Protein AF-A0A532AQY7-F1 (afdb_monomer)

Solvent-accessible surface area (backbone atoms only — not comparable to full-atom values): 4181 Å² total; per-residue (Å²)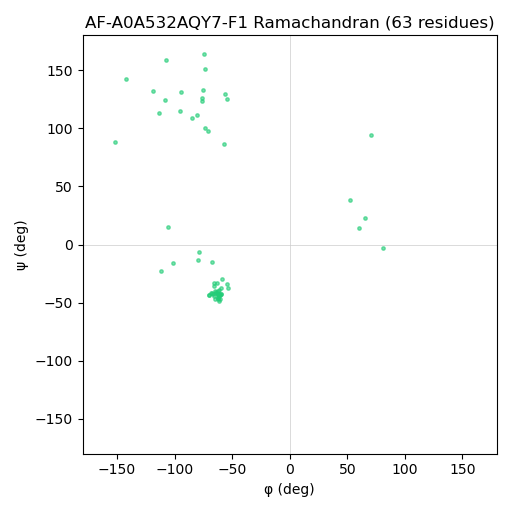: 133,87,85,80,89,78,76,89,79,83,80,88,81,89,78,58,85,90,79,55,53,73,65,56,53,52,50,52,51,53,54,51,41,23,60,78,35,77,62,34,56,66,57,24,14,58,76,69,76,42,52,53,66,59,47,53,53,50,52,52,53,63,75,73,110

Nearest PDB structures (foldseek):
  4l5e-assembly1_A-2  TM=9.769E-01  e=1.883E-02  Aquifex aeolicus VF5
  1etv-assembly1_B  TM=9.692E-01  e=9.066E-02  Escherichia coli
  6p0s-assembly1_B  TM=9.196E-01  e=9.679E-02  Escherichia coli K-12
  5ds9-assembly1_A  TM=7.762E-01  e=1.434E-01  Escherichia coli K-12
  1f36-assembly1_B  TM=7.645E-01  e=1.745E-01  Escherichia coli

Secondary structure (DSSP, 8-state):
-----S----------BTTB-HHHHHHHHHHHHHHHTTT-HHHHHHHTT--HHHHHHHHHHHHH-

Structure (mmCIF, N/CA/C/O backbone):
data_AF-A0A532AQY7-F1
#
_entry.id   AF-A0A532AQY7-F1
#
loop_
_atom_site.group_PDB
_atom_site.id
_atom_site.type_symbol
_atom_site.label_atom_id
_atom_site.label_alt_id
_atom_site.label_comp_id
_atom_site.label_asym_id
_atom_site.label_entity_id
_atom_site.label_seq_id
_atom_site.pdbx_PDB_ins_code
_atom_site.Cartn_x
_atom_site.Cartn_y
_atom_site.Cartn_z
_atom_site.occupancy
_atom_site.B_iso_or_equiv
_atom_site.auth_seq_id
_atom_site.auth_comp_id
_atom_site.auth_asym_id
_atom_site.auth_atom_id
_atom_site.pdbx_PDB_model_num
ATOM 1 N N . MET A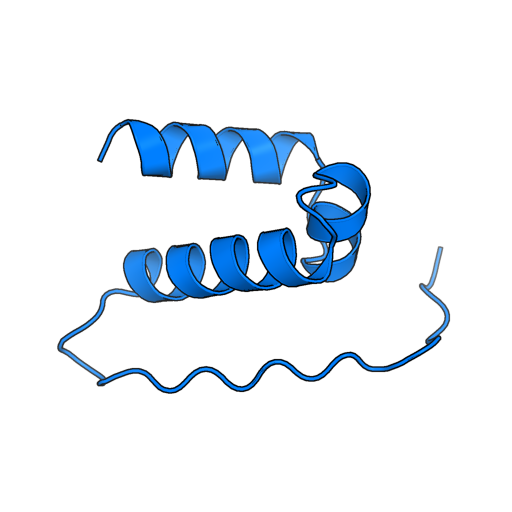 1 1 ? 6.194 3.785 -22.474 1.00 42.88 1 MET A N 1
ATOM 2 C CA . MET A 1 1 ? 5.660 2.477 -22.910 1.00 42.88 1 MET A CA 1
ATOM 3 C C . MET A 1 1 ? 4.251 2.358 -22.350 1.00 42.88 1 MET A C 1
ATOM 5 O O . MET A 1 1 ? 4.126 2.555 -21.147 1.00 42.88 1 MET A O 1
ATOM 9 N N . PRO A 1 2 ? 3.208 2.144 -23.170 1.00 50.66 2 PRO A N 1
ATOM 10 C CA . PRO A 1 2 ? 1.862 1.890 -22.664 1.00 50.66 2 PRO A CA 1
ATOM 11 C C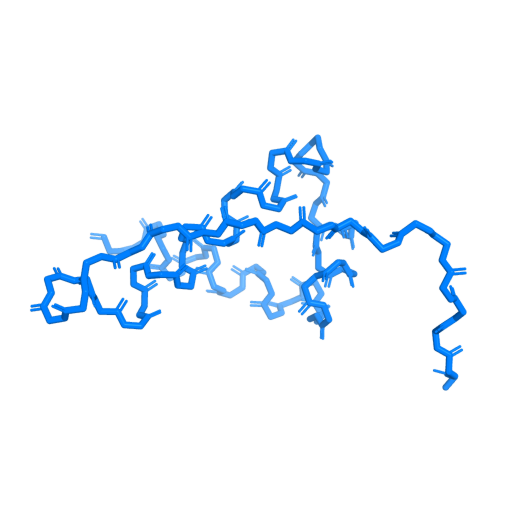 . PRO A 1 2 ? 1.786 0.449 -22.133 1.00 50.66 2 PRO A C 1
ATOM 13 O O . PRO A 1 2 ? 2.294 -0.474 -22.767 1.00 50.66 2 PRO A O 1
ATOM 16 N N . PHE A 1 3 ? 1.230 0.281 -20.936 1.00 57.06 3 PHE A N 1
ATOM 17 C CA . PHE A 1 3 ? 1.133 -0.996 -20.233 1.00 57.06 3 PHE A CA 1
ATOM 18 C C . PHE A 1 3 ? -0.058 -1.774 -20.797 1.00 57.06 3 PHE A C 1
ATOM 20 O O . PHE A 1 3 ? -1.196 -1.337 -20.665 1.00 57.06 3 PHE A O 1
ATOM 27 N N . THR A 1 4 ? 0.214 -2.877 -21.493 1.00 55.03 4 THR A N 1
ATOM 28 C CA . THR A 1 4 ? -0.816 -3.755 -22.050 1.00 55.03 4 THR A CA 1
ATOM 29 C C . THR A 1 4 ? -1.426 -4.609 -20.952 1.00 55.03 4 THR A C 1
ATOM 31 O O . THR A 1 4 ? -0.718 -5.328 -20.245 1.00 55.03 4 THR A O 1
ATOM 34 N N . ASP A 1 5 ? -2.739 -4.474 -20.859 1.00 60.62 5 ASP A N 1
ATOM 35 C CA . ASP A 1 5 ? -3.670 -5.141 -19.970 1.00 60.62 5 ASP A CA 1
ATOM 36 C C . ASP A 1 5 ? -3.556 -6.672 -20.062 1.00 60.62 5 ASP A C 1
ATOM 38 O O . ASP A 1 5 ? -3.606 -7.260 -21.144 1.00 60.62 5 ASP A O 1
ATOM 42 N N . GLY A 1 6 ? -3.338 -7.307 -18.916 1.00 50.66 6 GLY A N 1
ATOM 43 C CA . GLY A 1 6 ? -3.248 -8.750 -18.752 1.00 50.66 6 GLY A CA 1
ATOM 44 C C . GLY A 1 6 ? -3.695 -9.063 -17.335 1.00 50.66 6 GLY A C 1
ATOM 45 O O . GLY A 1 6 ? -2.874 -9.053 -16.422 1.00 50.66 6 GLY A O 1
ATOM 46 N N . GLU A 1 7 ? -5.006 -9.264 -17.193 1.00 55.72 7 GLU A N 1
ATOM 47 C CA . GLU A 1 7 ? -5.776 -9.380 -15.948 1.00 55.72 7 GLU A CA 1
ATOM 48 C C . GLU A 1 7 ? -5.921 -8.059 -15.173 1.00 55.72 7 GLU A C 1
ATOM 50 O O . GLU A 1 7 ? -5.099 -7.717 -14.319 1.00 55.72 7 GLU A O 1
ATOM 55 N N . GLU A 1 8 ? -7.028 -7.344 -15.415 1.00 59.69 8 GLU A N 1
ATOM 56 C CA . GLU A 1 8 ? -7.557 -6.323 -14.502 1.00 59.69 8 GLU A CA 1
ATOM 57 C C . GLU A 1 8 ? -7.822 -6.953 -13.123 1.00 59.69 8 GLU A C 1
ATOM 59 O O . GLU A 1 8 ? -8.918 -7.424 -12.808 1.00 59.69 8 GLU A O 1
ATOM 64 N N . ARG A 1 9 ? -6.795 -6.996 -12.270 1.00 65.69 9 ARG A N 1
ATOM 65 C CA . ARG A 1 9 ? -6.939 -7.417 -10.876 1.00 65.69 9 ARG A CA 1
ATOM 66 C C . ARG A 1 9 ? -7.700 -6.335 -10.120 1.00 65.69 9 ARG A C 1
ATOM 68 O O . ARG A 1 9 ? -7.127 -5.341 -9.680 1.00 65.69 9 ARG A O 1
ATOM 75 N N . MET A 1 10 ? -9.004 -6.540 -9.973 1.00 68.25 10 MET A N 1
ATOM 76 C CA . MET A 1 10 ? -9.866 -5.642 -9.214 1.00 68.25 10 MET A CA 1
ATOM 77 C C . MET A 1 10 ? -9.673 -5.849 -7.711 1.00 68.25 10 MET A C 1
ATOM 79 O O . MET A 1 10 ? -9.825 -6.954 -7.193 1.00 68.25 10 MET A O 1
ATOM 83 N N . LEU A 1 11 ? -9.385 -4.759 -7.002 1.00 71.31 11 LEU A N 1
ATOM 84 C CA . LEU A 1 11 ? -9.310 -4.719 -5.547 1.00 71.31 11 LEU A CA 1
ATOM 85 C C . LEU A 1 11 ? -10.445 -3.837 -5.033 1.00 71.31 11 LEU A C 1
ATOM 87 O O . LEU A 1 11 ? -10.476 -2.635 -5.294 1.00 71.31 11 LEU A O 1
ATOM 91 N N . ARG A 1 12 ? -11.407 -4.439 -4.328 1.00 75.50 12 ARG A N 1
ATOM 92 C CA . ARG A 1 12 ? -12.494 -3.700 -3.681 1.00 75.50 12 ARG A CA 1
ATOM 93 C C . ARG A 1 12 ? -12.108 -3.449 -2.231 1.00 75.50 12 ARG A C 1
ATOM 95 O O . ARG A 1 12 ? -12.006 -4.392 -1.456 1.00 75.50 12 ARG A O 1
ATOM 102 N N . LEU A 1 13 ? -11.927 -2.180 -1.880 1.00 71.25 13 LEU A N 1
ATOM 103 C CA . LEU A 1 13 ? -11.696 -1.767 -0.504 1.00 71.25 13 LEU A CA 1
ATOM 104 C C . LEU A 1 13 ? -12.933 -1.052 0.035 1.00 71.25 13 LEU A C 1
ATOM 106 O O . LEU A 1 13 ? -13.404 -0.072 -0.541 1.00 71.25 13 LEU A O 1
ATOM 110 N N . GLU A 1 14 ? -13.449 -1.545 1.153 1.00 77.44 14 GLU A N 1
ATOM 111 C CA . GLU A 1 14 ? -14.492 -0.870 1.915 1.00 77.44 14 GLU A CA 1
ATOM 112 C C . GLU A 1 14 ? -13.826 -0.032 3.007 1.00 77.44 14 GLU A C 1
ATOM 114 O O . GLU A 1 14 ? -12.931 -0.492 3.715 1.00 77.44 14 GLU A O 1
ATOM 119 N N . SER A 1 15 ? -14.214 1.233 3.133 1.00 74.00 15 SER A N 1
ATOM 120 C CA . SER A 1 15 ? -13.660 2.133 4.147 1.00 74.00 15 SER A CA 1
ATOM 121 C C . SER A 1 15 ? -14.748 3.046 4.690 1.00 74.00 15 SER A C 1
ATOM 123 O O . SER A 1 15 ? -15.637 3.482 3.957 1.00 74.00 15 SER A O 1
ATOM 125 N N . LYS A 1 16 ? -14.701 3.335 5.994 1.00 77.38 16 LYS A N 1
ATOM 126 C CA . LYS A 1 16 ? -15.668 4.234 6.640 1.00 77.38 16 LYS A CA 1
ATOM 127 C C . LYS A 1 16 ? -15.206 5.681 6.479 1.00 77.38 16 LYS A C 1
ATOM 129 O O . LYS A 1 16 ? -14.248 6.108 7.126 1.00 77.38 16 LYS A O 1
ATOM 134 N N . LEU A 1 17 ? -15.916 6.438 5.642 1.00 71.38 17 LEU A N 1
ATOM 135 C CA . LEU A 1 17 ? -15.644 7.856 5.403 1.00 71.38 17 LEU A CA 1
ATOM 136 C C . LEU A 1 17 ? -15.680 8.645 6.726 1.00 71.38 17 LEU A C 1
ATOM 138 O O . LEU A 1 17 ? -16.614 8.503 7.514 1.00 71.38 17 LEU A O 1
ATOM 142 N N . GLY A 1 18 ? -14.640 9.442 6.989 1.00 76.00 18 GLY A N 1
ATOM 143 C CA . GLY A 1 18 ? -14.501 10.234 8.219 1.00 76.00 18 GLY A CA 1
ATOM 144 C C . GLY A 1 18 ? -13.986 9.470 9.448 1.00 76.00 18 GLY A C 1
ATOM 145 O O . GLY A 1 18 ? -13.780 10.089 10.487 1.00 76.00 18 GLY A O 1
ATOM 146 N N . LYS A 1 19 ? -13.757 8.151 9.350 1.00 79.88 19 LYS A N 1
ATOM 147 C CA . LYS A 1 19 ? -13.121 7.343 10.413 1.00 79.88 19 LYS A CA 1
ATOM 148 C C . LYS A 1 19 ? -11.734 6.828 10.043 1.00 79.88 19 LYS A C 1
ATOM 150 O O . LYS A 1 19 ? -10.964 6.506 10.937 1.00 79.88 19 LYS A O 1
ATOM 155 N N . GLN A 1 20 ? -11.444 6.725 8.751 1.00 80.69 20 GLN A N 1
ATOM 156 C CA . GLN A 1 20 ? -10.140 6.337 8.224 1.00 80.69 20 GLN A CA 1
ATOM 157 C C . GLN A 1 20 ? -9.598 7.491 7.389 1.00 80.69 20 GLN A C 1
ATOM 159 O O . GLN A 1 20 ? -10.329 8.072 6.579 1.00 80.69 20 GLN A O 1
ATOM 164 N N . SER A 1 21 ? -8.339 7.848 7.617 1.00 87.31 21 SER A N 1
ATOM 165 C CA . SER A 1 21 ? -7.649 8.845 6.812 1.00 87.31 21 SER A CA 1
ATOM 166 C C . SER A 1 21 ? -7.284 8.264 5.445 1.00 87.31 21 SER A C 1
ATOM 168 O O . SER A 1 21 ? -7.252 7.049 5.242 1.00 87.31 21 SER A O 1
ATOM 170 N N . LEU A 1 22 ? -6.961 9.136 4.491 1.00 84.56 22 LEU A N 1
ATOM 171 C CA . LEU A 1 22 ? -6.418 8.695 3.205 1.00 84.56 22 LEU A CA 1
ATOM 172 C C . LEU A 1 22 ? -5.115 7.899 3.371 1.00 84.56 22 LEU A C 1
ATOM 174 O O . LEU A 1 22 ? -4.857 7.013 2.564 1.00 84.56 22 LEU A O 1
ATOM 178 N N . ALA A 1 23 ? -4.326 8.180 4.414 1.00 85.88 23 ALA A N 1
ATOM 179 C CA . ALA A 1 23 ? -3.112 7.429 4.716 1.00 85.88 23 ALA A CA 1
ATOM 180 C C . ALA A 1 23 ? -3.432 5.995 5.172 1.00 85.88 23 ALA A C 1
ATOM 182 O O . ALA A 1 23 ? -2.818 5.056 4.672 1.00 85.88 23 ALA A O 1
ATOM 183 N N . ASP A 1 24 ? -4.452 5.816 6.017 1.00 85.12 24 ASP A N 1
ATOM 184 C CA . ASP A 1 24 ? -4.909 4.487 6.457 1.00 85.12 24 ASP A CA 1
ATOM 185 C C . ASP A 1 24 ? -5.422 3.651 5.278 1.00 85.12 24 ASP A C 1
ATOM 187 O O . ASP A 1 24 ? -5.126 2.462 5.151 1.00 85.12 24 ASP A O 1
ATOM 191 N N . ILE A 1 25 ? -6.190 4.287 4.388 1.00 87.88 25 ILE A N 1
ATOM 192 C CA . ILE A 1 25 ? -6.720 3.656 3.174 1.00 87.88 25 ILE A CA 1
ATOM 193 C C . ILE A 1 25 ? -5.565 3.272 2.244 1.00 87.88 25 ILE A C 1
ATOM 195 O O . ILE A 1 25 ? -5.504 2.146 1.757 1.00 87.88 25 ILE A O 1
ATOM 199 N N . GLU A 1 26 ? -4.617 4.182 2.022 1.00 88.50 26 GLU A N 1
ATOM 200 C CA . GLU A 1 26 ? -3.433 3.932 1.202 1.00 88.50 26 GLU A CA 1
ATOM 201 C C . GLU A 1 26 ? -2.591 2.771 1.752 1.00 88.50 26 GLU A C 1
ATOM 203 O O . GLU A 1 26 ? -2.168 1.899 0.988 1.00 88.50 26 GLU A O 1
ATOM 208 N N . GLN A 1 27 ? -2.399 2.709 3.069 1.00 88.25 27 GLN A N 1
ATOM 209 C CA . GLN A 1 27 ? -1.718 1.605 3.738 1.00 88.25 27 GLN A CA 1
ATOM 210 C C . GLN A 1 27 ? -2.457 0.278 3.539 1.00 88.25 27 GLN A C 1
ATOM 212 O O . GLN A 1 27 ? -1.820 -0.718 3.193 1.00 88.25 27 GLN A O 1
ATOM 217 N N . ALA A 1 28 ? -3.782 0.256 3.702 1.00 87.88 28 ALA A N 1
ATOM 218 C CA . ALA A 1 28 ? -4.585 -0.947 3.492 1.00 87.88 28 ALA A CA 1
ATOM 219 C C . ALA A 1 28 ? -4.454 -1.479 2.053 1.00 87.88 28 ALA A C 1
ATOM 221 O O . ALA A 1 28 ? -4.250 -2.677 1.855 1.00 87.88 28 ALA A O 1
ATOM 222 N N . ILE A 1 29 ? -4.475 -0.589 1.052 1.00 89.25 29 ILE A N 1
ATOM 223 C CA . ILE A 1 29 ? -4.272 -0.960 -0.359 1.00 89.25 29 ILE A CA 1
ATOM 224 C C . ILE A 1 29 ? -2.874 -1.550 -0.566 1.00 89.25 29 ILE A C 1
ATOM 226 O O . ILE A 1 29 ? -2.731 -2.599 -1.190 1.00 89.25 29 ILE A O 1
ATOM 230 N N . ILE A 1 30 ? -1.832 -0.903 -0.036 1.00 90.12 30 ILE A N 1
ATOM 231 C CA . ILE A 1 30 ? -0.446 -1.367 -0.188 1.00 90.12 30 ILE A CA 1
ATOM 232 C C . ILE A 1 30 ? -0.257 -2.764 0.411 1.00 90.12 30 ILE A C 1
ATOM 234 O O . ILE A 1 30 ? 0.383 -3.612 -0.212 1.00 90.12 30 ILE A O 1
ATOM 238 N N . GLN A 1 31 ? -0.819 -3.012 1.595 1.00 89.88 31 GLN A N 1
ATOM 239 C CA . GLN A 1 31 ? -0.729 -4.307 2.270 1.00 89.88 31 GLN A CA 1
ATOM 240 C C . GLN A 1 31 ? -1.460 -5.407 1.494 1.00 89.88 31 GLN A C 1
ATOM 242 O O . GLN A 1 31 ? -0.909 -6.488 1.288 1.00 89.88 31 GLN A O 1
ATOM 247 N N . GLU A 1 32 ? -2.665 -5.123 1.002 1.00 89.38 32 GLU A N 1
ATOM 248 C CA . GLU A 1 32 ? -3.441 -6.095 0.232 1.00 89.38 32 GLU A CA 1
ATOM 249 C C . GLU A 1 32 ? -2.767 -6.414 -1.114 1.00 89.38 32 GLU A C 1
ATOM 251 O O . GLU A 1 32 ? -2.615 -7.581 -1.477 1.00 89.38 32 GLU A O 1
ATOM 256 N N . VAL A 1 33 ? -2.245 -5.408 -1.825 1.00 89.38 33 VAL A N 1
ATOM 257 C CA . VAL A 1 33 ? -1.504 -5.638 -3.076 1.00 89.38 33 VAL A CA 1
ATOM 258 C C . VAL A 1 33 ? -0.201 -6.407 -2.837 1.00 89.38 33 VAL A C 1
ATOM 260 O O . VAL A 1 33 ? 0.168 -7.252 -3.656 1.00 89.38 33 VAL A O 1
ATOM 263 N N . LEU A 1 34 ? 0.488 -6.173 -1.717 1.00 89.50 34 LEU A N 1
ATOM 264 C CA . LEU A 1 34 ? 1.645 -6.980 -1.324 1.00 89.50 34 LE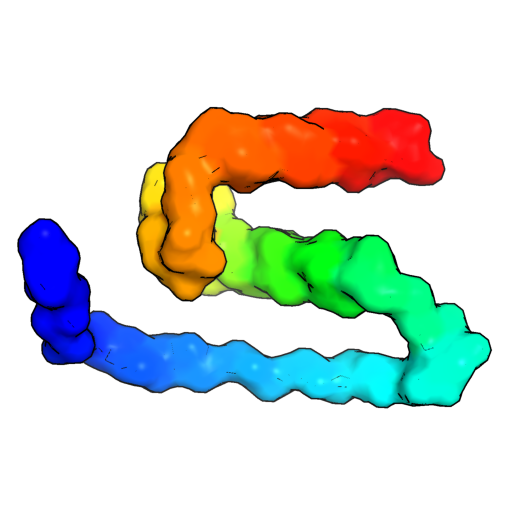U A CA 1
ATOM 265 C C . LEU A 1 34 ? 1.260 -8.438 -1.094 1.00 89.50 34 LEU A C 1
ATOM 267 O O . LEU A 1 34 ? 1.934 -9.318 -1.626 1.00 89.50 34 LEU A O 1
ATOM 271 N N . ARG A 1 35 ? 0.165 -8.696 -0.374 1.00 87.81 35 ARG A N 1
ATOM 272 C CA . ARG A 1 35 ? -0.332 -10.054 -0.130 1.00 87.81 35 ARG A CA 1
ATOM 273 C C . ARG A 1 35 ? -0.711 -10.765 -1.434 1.00 87.81 35 ARG A C 1
ATOM 275 O O . ARG A 1 35 ? -0.325 -11.911 -1.627 1.00 87.81 35 ARG A O 1
ATOM 282 N N . LEU A 1 36 ? -1.381 -10.071 -2.359 1.00 86.31 36 LEU A N 1
ATOM 283 C CA . LEU A 1 36 ? -1.728 -10.579 -3.699 1.00 86.31 36 LEU A CA 1
ATOM 284 C C . LEU A 1 36 ? -0.519 -10.801 -4.623 1.00 86.31 36 LEU A C 1
ATOM 286 O O . LEU A 1 36 ? -0.648 -11.432 -5.674 1.00 86.31 36 LEU A O 1
ATOM 290 N N . SER A 1 37 ? 0.633 -10.241 -4.262 1.00 86.62 37 SER A N 1
ATOM 291 C CA . SER A 1 37 ? 1.886 -10.352 -5.010 1.00 86.62 37 SER A CA 1
ATOM 292 C C . SER A 1 37 ? 2.891 -11.291 -4.338 1.00 86.62 37 SER A C 1
ATOM 294 O O . SER A 1 37 ? 4.078 -11.192 -4.648 1.00 86.62 37 SER A O 1
ATOM 296 N N . ASP A 1 38 ? 2.471 -12.125 -3.378 1.00 86.62 38 ASP A N 1
ATOM 297 C CA . ASP A 1 38 ? 3.363 -12.974 -2.568 1.00 86.62 38 ASP A CA 1
ATOM 298 C C . ASP A 1 38 ? 4.505 -12.177 -1.908 1.00 86.62 38 ASP A C 1
ATOM 300 O O . ASP A 1 38 ? 5.660 -12.597 -1.859 1.00 86.62 38 ASP A O 1
ATOM 304 N N . TYR A 1 39 ? 4.198 -10.961 -1.446 1.00 87.25 39 TYR A N 1
ATOM 305 C CA . TYR A 1 39 ? 5.148 -9.998 -0.875 1.00 87.25 39 TYR A CA 1
ATOM 306 C C . TYR A 1 39 ? 6.27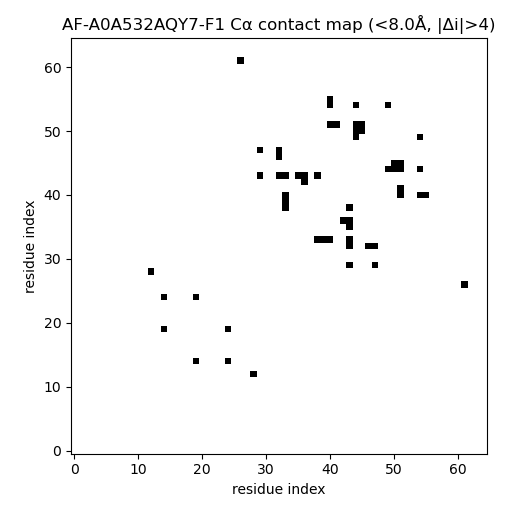5 -9.563 -1.828 1.00 87.25 39 TYR A C 1
ATOM 308 O O . TYR A 1 39 ? 7.244 -8.910 -1.420 1.00 87.25 39 TYR A O 1
ATOM 316 N N . ASN A 1 40 ? 6.143 -9.838 -3.128 1.00 89.69 40 ASN A N 1
ATOM 317 C CA . ASN A 1 40 ? 7.083 -9.373 -4.132 1.00 89.69 40 ASN A CA 1
ATOM 318 C C . ASN A 1 40 ? 6.902 -7.870 -4.379 1.00 89.69 40 ASN A C 1
ATOM 320 O O . ASN A 1 40 ? 6.033 -7.436 -5.137 1.00 89.69 40 ASN A O 1
ATOM 324 N N . LYS A 1 41 ? 7.782 -7.066 -3.773 1.00 90.62 41 LYS A N 1
ATOM 325 C CA . LYS A 1 41 ? 7.783 -5.598 -3.884 1.00 90.62 41 LYS A CA 1
ATOM 326 C C . LYS A 1 41 ? 7.820 -5.090 -5.328 1.00 90.62 41 LYS A C 1
ATOM 328 O O . LYS A 1 41 ? 7.244 -4.048 -5.617 1.00 90.62 41 LYS A O 1
ATOM 333 N N . THR A 1 42 ? 8.498 -5.791 -6.235 1.00 89.62 42 THR A N 1
ATOM 334 C CA . THR A 1 42 ? 8.599 -5.371 -7.642 1.00 89.62 42 THR A CA 1
ATOM 335 C C . THR A 1 42 ? 7.258 -5.531 -8.353 1.00 89.62 42 THR A C 1
ATOM 337 O O . THR A 1 42 ? 6.827 -4.632 -9.072 1.00 89.62 42 THR A O 1
ATOM 340 N N . THR A 1 43 ? 6.585 -6.656 -8.118 1.00 87.75 43 THR A N 1
ATOM 341 C CA . THR A 1 43 ? 5.260 -6.948 -8.675 1.00 87.75 43 THR A CA 1
ATOM 342 C C . THR A 1 43 ? 4.184 -6.067 -8.039 1.00 87.75 43 THR A C 1
ATOM 344 O O . THR A 1 43 ? 3.396 -5.461 -8.756 1.00 87.75 43 THR A O 1
ATOM 347 N N . ALA A 1 44 ? 4.220 -5.888 -6.717 1.00 89.94 44 ALA A N 1
ATOM 348 C CA . ALA A 1 44 ? 3.301 -5.008 -6.002 1.00 89.94 44 ALA A CA 1
ATOM 349 C C . ALA A 1 44 ? 3.427 -3.545 -6.460 1.00 89.94 44 ALA A C 1
ATOM 351 O O . ALA A 1 44 ? 2.425 -2.891 -6.729 1.00 89.94 44 ALA A O 1
ATOM 352 N N . ALA A 1 45 ? 4.655 -3.036 -6.620 1.00 90.44 45 ALA A N 1
ATOM 353 C CA . ALA A 1 45 ? 4.885 -1.689 -7.141 1.00 90.44 45 ALA A CA 1
ATOM 354 C C . ALA A 1 45 ? 4.336 -1.534 -8.568 1.00 90.44 45 ALA A C 1
ATOM 356 O O . ALA A 1 45 ? 3.717 -0.518 -8.875 1.00 90.44 45 ALA A O 1
ATOM 357 N N . ARG A 1 46 ? 4.494 -2.568 -9.408 1.00 88.62 46 ARG A N 1
ATOM 358 C CA . ARG A 1 46 ? 3.918 -2.600 -10.757 1.00 88.62 46 ARG A CA 1
ATOM 359 C C . ARG A 1 46 ? 2.390 -2.510 -10.721 1.00 88.62 46 ARG A C 1
ATOM 361 O O . ARG A 1 46 ? 1.843 -1.698 -11.455 1.00 88.62 46 ARG A O 1
ATOM 368 N N . TYR A 1 47 ? 1.722 -3.281 -9.863 1.00 86.31 47 TYR A N 1
ATOM 369 C CA . TYR A 1 47 ? 0.261 -3.222 -9.717 1.00 86.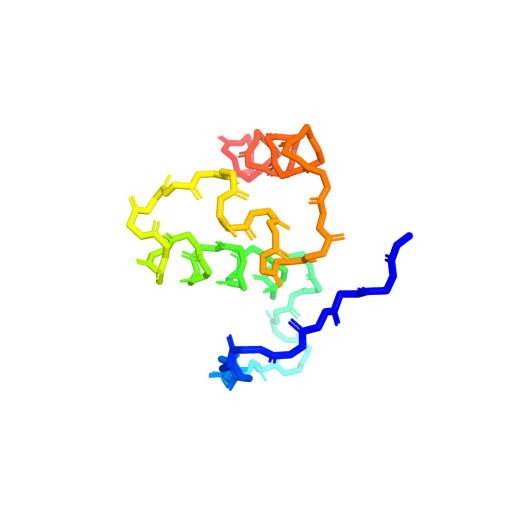31 47 TYR A CA 1
ATOM 370 C C . TYR A 1 47 ? -0.235 -1.890 -9.147 1.00 86.31 47 TYR A C 1
ATOM 372 O O . TYR A 1 47 ? -1.291 -1.413 -9.539 1.00 86.31 47 TYR A O 1
ATOM 380 N N . LEU A 1 48 ? 0.543 -1.255 -8.268 1.00 87.06 48 LEU A N 1
ATOM 381 C CA . LEU A 1 48 ? 0.230 0.064 -7.711 1.00 87.06 48 LEU A CA 1
ATOM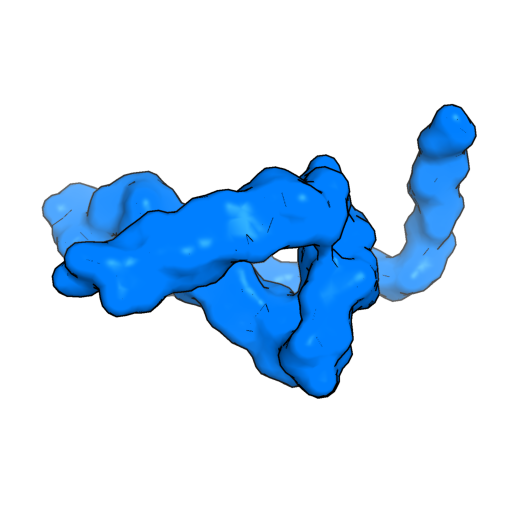 382 C C . LEU A 1 48 ? 0.549 1.228 -8.667 1.00 87.06 48 LEU A C 1
ATOM 384 O O . LEU A 1 48 ? 0.274 2.376 -8.327 1.00 87.06 48 LEU A O 1
ATOM 388 N N . GLY A 1 49 ? 1.177 0.973 -9.821 1.00 88.44 49 GLY A N 1
ATOM 389 C CA . GLY A 1 49 ? 1.655 2.030 -10.721 1.00 88.44 49 GLY A CA 1
ATOM 390 C C . GLY A 1 49 ? 2.777 2.889 -10.119 1.00 88.44 49 GLY A C 1
ATOM 391 O O . GLY A 1 49 ? 2.986 4.030 -10.530 1.00 88.44 49 GLY A O 1
ATOM 392 N N . LEU A 1 50 ? 3.501 2.359 -9.130 1.00 90.19 50 LEU A N 1
ATOM 393 C CA . LEU A 1 50 ? 4.574 3.041 -8.410 1.00 90.19 50 LEU A CA 1
ATOM 394 C C . LEU A 1 50 ? 5.942 2.484 -8.812 1.00 90.19 50 LEU A C 1
ATOM 396 O O . LEU A 1 50 ? 6.090 1.343 -9.247 1.00 90.19 50 LEU A O 1
ATOM 400 N N . THR A 1 51 ? 6.995 3.270 -8.589 1.00 90.94 51 THR A N 1
ATOM 401 C CA . THR A 1 51 ? 8.352 2.713 -8.593 1.00 90.94 51 THR A CA 1
ATOM 402 C C . THR A 1 51 ? 8.578 1.894 -7.322 1.00 90.94 51 THR A C 1
ATOM 404 O O . THR A 1 51 ? 8.037 2.205 -6.257 1.00 90.94 51 THR A O 1
ATOM 407 N N . ARG A 1 52 ? 9.445 0.875 -7.390 1.00 89.94 52 ARG A N 1
ATOM 408 C CA . ARG A 1 52 ? 9.840 0.091 -6.205 1.00 89.94 52 ARG A CA 1
ATOM 409 C C . ARG A 1 52 ? 10.366 0.983 -5.070 1.00 89.94 52 ARG A C 1
ATOM 411 O O . ARG A 1 52 ? 10.047 0.742 -3.915 1.00 89.94 52 ARG A O 1
ATOM 418 N N . PHE A 1 53 ? 11.110 2.042 -5.400 1.00 91.56 53 PHE A N 1
ATOM 419 C CA . PHE A 1 53 ? 11.608 3.018 -4.424 1.00 91.56 53 PHE A CA 1
ATOM 420 C C . PHE A 1 53 ? 10.485 3.799 -3.727 1.00 91.56 53 PHE A C 1
ATOM 422 O O . PHE A 1 53 ? 10.550 4.007 -2.517 1.00 91.56 53 PHE A O 1
ATOM 429 N N . ALA A 1 54 ? 9.449 4.216 -4.464 1.00 90.38 54 ALA A N 1
ATOM 430 C CA . ALA A 1 54 ? 8.291 4.887 -3.876 1.00 90.38 54 ALA A CA 1
ATOM 431 C C . ALA A 1 54 ? 7.521 3.948 -2.935 1.00 90.38 54 ALA A C 1
ATOM 433 O O . ALA A 1 54 ? 7.136 4.368 -1.843 1.00 90.38 54 ALA A O 1
ATOM 434 N N . LEU A 1 55 ? 7.373 2.673 -3.314 1.00 91.38 55 LEU A N 1
ATOM 435 C CA . LEU A 1 55 ? 6.789 1.648 -2.449 1.00 91.38 55 LEU A CA 1
ATOM 436 C C . LEU A 1 55 ? 7.621 1.443 -1.174 1.00 91.38 55 LEU A C 1
ATOM 438 O O . LEU A 1 55 ? 7.069 1.496 -0.081 1.00 91.38 55 LEU A O 1
ATOM 442 N N . ASP A 1 56 ? 8.943 1.276 -1.285 1.00 91.00 56 ASP A N 1
ATOM 443 C CA . ASP A 1 56 ? 9.826 1.120 -0.118 1.00 91.00 56 ASP A CA 1
ATOM 444 C C . ASP A 1 56 ? 9.765 2.340 0.821 1.00 91.00 56 ASP A C 1
ATOM 446 O O . ASP A 1 56 ? 9.754 2.176 2.040 1.00 91.00 56 ASP A O 1
ATOM 450 N N . ARG A 1 57 ? 9.661 3.567 0.288 1.00 91.88 57 ARG A N 1
ATOM 451 C CA . ARG A 1 57 ? 9.495 4.777 1.113 1.00 91.88 57 ARG A CA 1
ATOM 452 C C . ARG A 1 57 ? 8.171 4.772 1.881 1.00 91.88 57 ARG A C 1
ATOM 454 O O . ARG A 1 57 ? 8.157 5.153 3.048 1.00 91.88 57 ARG A O 1
ATOM 461 N N . ARG A 1 58 ? 7.079 4.334 1.247 1.00 89.06 58 ARG A N 1
ATOM 462 C CA . ARG A 1 58 ? 5.768 4.202 1.902 1.00 89.06 58 ARG A CA 1
ATOM 463 C C . ARG A 1 58 ? 5.778 3.109 2.964 1.00 89.06 58 ARG A C 1
ATOM 465 O O . ARG A 1 58 ? 5.298 3.347 4.060 1.00 89.06 58 ARG A O 1
ATOM 472 N N . LEU A 1 59 ? 6.406 1.966 2.683 1.00 88.38 59 LEU A N 1
ATOM 473 C CA . LEU A 1 59 ? 6.562 0.883 3.659 1.00 88.38 59 LEU A CA 1
ATOM 474 C C . LEU A 1 59 ? 7.383 1.303 4.876 1.00 88.38 59 LEU A C 1
ATOM 476 O O . LEU A 1 59 ? 7.021 0.955 5.992 1.00 88.38 59 LEU A O 1
ATOM 480 N N . LYS A 1 60 ? 8.457 2.076 4.677 1.00 88.50 60 LYS A N 1
ATOM 481 C CA . LYS A 1 60 ? 9.218 2.646 5.795 1.00 88.50 60 LYS A CA 1
ATOM 482 C C . LYS A 1 60 ? 8.377 3.592 6.638 1.00 88.50 60 LYS A C 1
ATOM 484 O O . LYS A 1 60 ? 8.461 3.520 7.851 1.00 88.50 60 LYS A O 1
ATOM 489 N N . LYS A 1 61 ? 7.577 4.448 5.999 1.00 86.31 61 LYS A N 1
ATOM 490 C CA . LYS A 1 61 ? 6.691 5.375 6.707 1.00 86.31 61 LYS A CA 1
ATOM 491 C C . LYS A 1 61 ? 5.642 4.625 7.540 1.00 86.31 61 LYS A C 1
ATOM 493 O O . LYS A 1 61 ? 5.444 4.962 8.690 1.00 86.31 61 LYS A O 1
ATOM 498 N N . ILE A 1 62 ? 5.062 3.563 6.979 1.00 81.31 62 ILE A N 1
ATOM 499 C CA . ILE A 1 62 ? 4.100 2.687 7.666 1.00 81.31 62 ILE A CA 1
ATOM 500 C C . ILE A 1 62 ? 4.723 1.954 8.866 1.00 81.31 62 ILE A C 1
ATOM 502 O O . ILE A 1 62 ? 4.024 1.656 9.820 1.00 81.31 62 ILE A O 1
ATOM 506 N N . ALA A 1 63 ? 6.010 1.605 8.807 1.00 78.00 63 ALA A N 1
ATOM 507 C CA . ALA A 1 63 ? 6.693 0.920 9.907 1.00 78.00 63 ALA A CA 1
ATOM 508 C C . ALA A 1 63 ? 7.127 1.861 11.048 1.00 78.00 63 ALA A C 1
ATOM 510 O O . ALA A 1 63 ? 7.557 1.370 12.089 1.00 78.00 63 ALA A O 1
ATOM 511 N N . ASP A 1 64 ? 7.088 3.175 10.814 1.00 73.44 64 ASP A N 1
ATOM 512 C CA . ASP A 1 64 ? 7.505 4.227 11.752 1.00 73.44 64 ASP A CA 1
ATOM 513 C C . ASP A 1 64 ? 6.302 4.905 12.448 1.00 73.44 64 ASP A C 1
ATOM 515 O O . ASP A 1 64 ? 6.487 5.570 13.465 1.00 73.44 64 ASP A O 1
ATOM 519 N N . GLU A 1 65 ? 5.085 4.717 11.913 1.00 58.38 65 GLU A N 1
ATOM 520 C CA . GLU A 1 65 ? 3.786 5.077 12.523 1.00 58.38 65 GLU A CA 1
ATOM 521 C C . GLU A 1 65 ? 3.256 3.959 13.436 1.00 58.38 65 GLU A C 1
ATOM 523 O O . GLU A 1 65 ? 2.713 4.302 14.513 1.00 58.38 65 GLU A O 1
#

Mean predicted aligned error: 7.34 Å

Sequence (65 aa):
MPFTDGEERMLRLESKLGKQSLADIEQAIIQEVLRLSDYNKTTAARYLGLTRFALDRRLKKIADE

Fold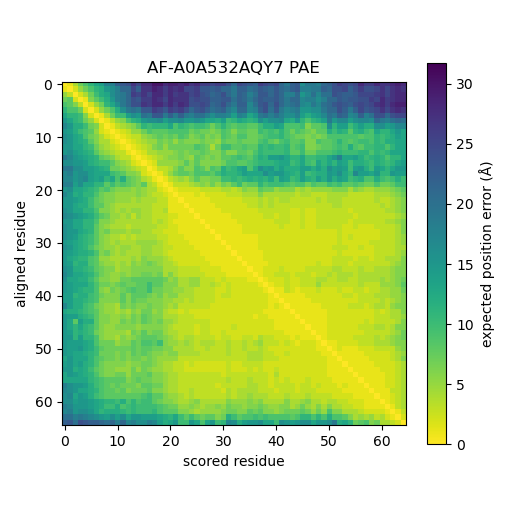seek 3Di:
DDDDDDDPPDDDDD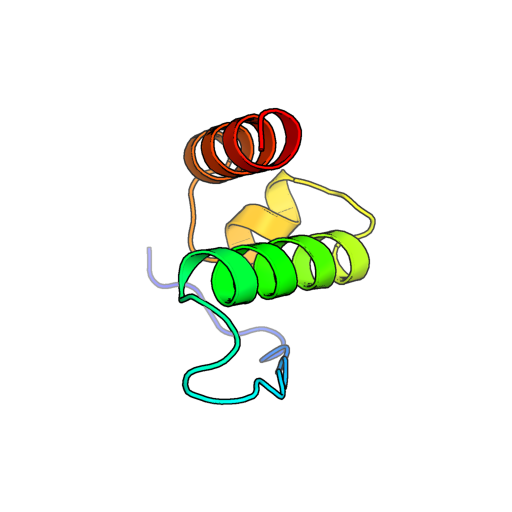DDPPPADPLNVVVVLLVVLCVVVVNPLCNSCVVVVHDSVVSVVSVVVVVVD

pLDDT: mean 80.73, std 12.39, range [42.88, 91.88]

Radius of gyration: 12.71 Å; Cα contacts (8 Å, |Δi|>4): 29; chains: 1; bounding box: 27×23×35 Å